Protein AF-A0A660MGF3-F1 (afdb_monomer_lite)

Structure (mmCIF, N/CA/C/O backbone):
data_AF-A0A660MGF3-F1
#
_entry.id   AF-A0A660MGF3-F1
#
loop_
_atom_site.group_PDB
_atom_site.id
_atom_site.type_symbol
_atom_site.label_atom_id
_atom_site.label_alt_id
_atom_site.label_comp_id
_atom_site.label_asym_id
_atom_site.label_entity_id
_atom_site.label_seq_id
_atom_site.pdbx_PDB_ins_code
_atom_site.Cartn_x
_atom_site.Cartn_y
_atom_site.Cartn_z
_atom_site.occupancy
_atom_site.B_iso_or_equiv
_atom_site.auth_seq_id
_atom_site.auth_comp_id
_atom_site.auth_asym_id
_atom_site.auth_atom_id
_atom_site.pdbx_PDB_model_num
ATOM 1 N N . MET A 1 1 ? 17.127 7.222 -6.411 1.00 84.44 1 MET A N 1
ATOM 2 C CA . MET A 1 1 ? 16.649 5.833 -6.244 1.00 84.44 1 MET A CA 1
ATOM 3 C C . MET A 1 1 ? 15.139 5.822 -6.446 1.00 84.44 1 MET A C 1
ATOM 5 O O . MET A 1 1 ? 14.484 6.739 -5.957 1.00 84.44 1 MET A O 1
ATOM 9 N N . THR A 1 2 ? 14.597 4.871 -7.204 1.00 93.56 2 THR A N 1
ATOM 10 C CA . THR A 1 2 ? 13.166 4.791 -7.553 1.00 93.56 2 THR A CA 1
ATOM 11 C C . THR A 1 2 ? 12.541 3.520 -6.985 1.00 93.56 2 THR A C 1
ATOM 13 O O . THR A 1 2 ? 13.214 2.506 -6.828 1.00 93.56 2 THR A O 1
ATOM 16 N N . CYS A 1 3 ? 11.252 3.586 -6.656 1.00 95.00 3 CYS A N 1
ATOM 17 C CA . CYS A 1 3 ? 10.488 2.452 -6.147 1.00 95.00 3 CYS A CA 1
ATOM 18 C C . CYS A 1 3 ? 10.309 1.389 -7.234 1.00 95.00 3 CYS A C 1
ATOM 20 O O . CYS A 1 3 ? 9.816 1.703 -8.319 1.00 95.00 3 CYS A O 1
ATOM 22 N N . TYR A 1 4 ? 10.616 0.131 -6.921 1.00 94.88 4 TYR A N 1
ATOM 23 C CA . TYR A 1 4 ? 10.432 -0.999 -7.834 1.00 94.88 4 TYR A CA 1
ATOM 24 C C . TYR A 1 4 ? 8.976 -1.141 -8.306 1.00 94.88 4 TYR A C 1
ATOM 26 O O . TYR A 1 4 ? 8.698 -1.305 -9.495 1.00 94.88 4 TYR A O 1
ATOM 34 N N . HIS A 1 5 ? 8.021 -0.976 -7.389 1.00 93.06 5 HIS A N 1
ATOM 35 C CA . HIS A 1 5 ? 6.612 -1.160 -7.711 1.00 93.06 5 HIS A CA 1
ATOM 36 C C . HIS A 1 5 ? 6.008 0.033 -8.463 1.00 93.06 5 HIS A C 1
ATOM 38 O O . HIS A 1 5 ? 5.512 -0.138 -9.569 1.00 93.06 5 HIS A O 1
ATOM 44 N N . CYS A 1 6 ? 6.029 1.246 -7.905 1.00 91.56 6 CYS A N 1
ATOM 45 C CA . CYS A 1 6 ? 5.295 2.391 -8.469 1.00 91.56 6 CYS A CA 1
ATOM 46 C C . CYS A 1 6 ? 6.160 3.373 -9.275 1.00 91.56 6 CYS A C 1
ATOM 48 O O . CYS A 1 6 ? 5.640 4.379 -9.749 1.00 91.56 6 CYS A O 1
ATOM 50 N N . GLN A 1 7 ? 7.468 3.1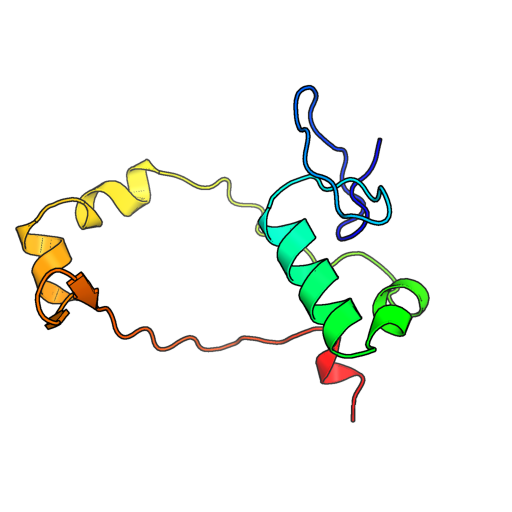17 -9.401 1.00 92.44 7 GLN A N 1
ATOM 51 C CA . GLN A 1 7 ? 8.444 3.956 -10.116 1.00 92.44 7 GLN A CA 1
ATOM 52 C C . GLN A 1 7 ? 8.579 5.405 -9.601 1.00 92.44 7 GLN A C 1
ATOM 54 O O . GLN A 1 7 ? 9.297 6.205 -10.193 1.00 92.44 7 GLN A O 1
ATOM 59 N N . GLN A 1 8 ? 7.951 5.750 -8.472 1.00 91.00 8 GLN A N 1
ATOM 60 C CA . GLN A 1 8 ? 8.108 7.057 -7.829 1.00 91.00 8 GLN A CA 1
ATOM 61 C C . GLN A 1 8 ? 9.464 7.186 -7.112 1.00 91.00 8 GLN A C 1
ATOM 63 O O . GLN A 1 8 ? 10.051 6.168 -6.721 1.00 91.00 8 GLN A O 1
ATOM 68 N N . PRO A 1 9 ? 9.960 8.418 -6.892 1.00 93.12 9 PRO A N 1
ATOM 69 C CA . PRO A 1 9 ? 11.147 8.658 -6.079 1.00 93.12 9 PRO A CA 1
ATOM 70 C C . PRO A 1 9 ? 10.998 8.090 -4.663 1.00 93.12 9 PRO A C 1
ATOM 72 O O . PRO A 1 9 ? 9.933 8.172 -4.051 1.00 93.12 9 PRO A O 1
ATOM 75 N N . ILE A 1 10 ? 12.084 7.530 -4.136 1.00 94.81 10 ILE A N 1
ATOM 76 C CA . ILE A 1 10 ? 12.169 7.119 -2.732 1.00 94.81 10 ILE A CA 1
ATOM 77 C C . ILE A 1 10 ? 12.675 8.314 -1.921 1.00 94.81 10 ILE A C 1
ATOM 79 O O . ILE A 1 10 ? 13.716 8.887 -2.251 1.00 94.81 10 ILE A O 1
ATOM 83 N N . LEU A 1 11 ? 11.927 8.705 -0.884 1.00 92.75 11 LEU A N 1
ATOM 84 C CA . LEU A 1 11 ? 12.316 9.796 0.009 1.00 92.75 11 LEU A CA 1
ATOM 85 C C . LEU A 1 11 ? 13.564 9.411 0.810 1.00 92.75 11 LEU A C 1
ATOM 87 O O . LEU A 1 11 ? 13.713 8.263 1.235 1.00 92.75 11 LEU A O 1
ATOM 91 N N . ALA A 1 12 ? 14.446 10.384 1.041 1.00 91.81 12 ALA A N 1
ATOM 92 C CA . ALA A 1 12 ? 15.648 10.180 1.843 1.00 91.81 12 ALA A CA 1
ATOM 93 C C . ALA A 1 12 ? 15.294 9.646 3.243 1.00 91.81 12 ALA A C 1
ATOM 95 O O . ALA A 1 12 ? 14.352 10.123 3.871 1.00 91.81 12 ALA A O 1
ATOM 96 N N . GLY A 1 13 ? 16.045 8.647 3.712 1.00 92.00 13 GLY A N 1
ATOM 97 C CA . GL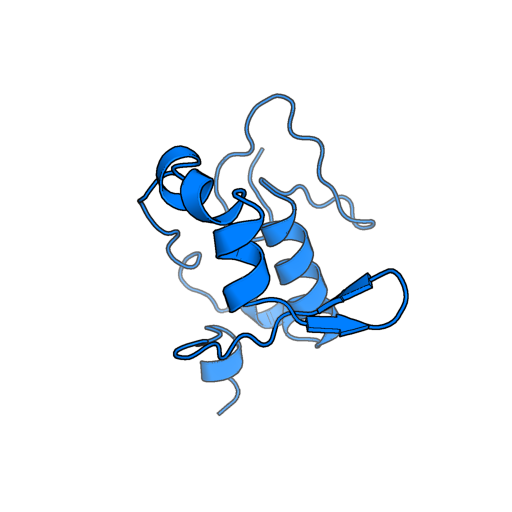Y A 1 13 ? 15.787 7.966 4.986 1.00 92.00 13 GLY A CA 1
ATOM 98 C C . GLY A 1 13 ? 14.768 6.822 4.914 1.00 92.00 13 GLY A C 1
ATOM 99 O O . GLY A 1 13 ? 14.548 6.159 5.921 1.00 92.00 13 GLY A O 1
ATOM 100 N N . THR A 1 14 ? 14.169 6.556 3.748 1.00 94.19 14 THR A N 1
ATOM 101 C CA . THR A 1 14 ? 13.333 5.361 3.552 1.00 94.19 14 THR A CA 1
ATOM 102 C C . THR A 1 14 ? 14.222 4.147 3.293 1.00 94.19 14 THR A C 1
ATOM 104 O O . THR A 1 14 ? 14.902 4.102 2.270 1.00 94.19 14 THR A O 1
ATOM 107 N N . ASP A 1 15 ? 14.178 3.165 4.191 1.00 95.44 15 ASP A N 1
ATOM 108 C CA . ASP A 1 15 ? 14.930 1.908 4.104 1.00 95.44 15 ASP A CA 1
ATOM 109 C C . ASP A 1 15 ? 13.950 0.725 4.078 1.00 95.44 15 ASP A C 1
ATOM 111 O O . ASP A 1 15 ? 13.635 0.109 5.096 1.00 95.44 15 ASP A O 1
ATOM 115 N N . ILE A 1 16 ? 13.342 0.491 2.911 1.00 97.00 16 ILE A N 1
ATOM 116 C CA . ILE A 1 16 ? 12.353 -0.576 2.711 1.00 97.00 16 ILE A CA 1
ATOM 117 C C . ILE A 1 16 ? 12.788 -1.398 1.509 1.00 97.00 16 ILE A C 1
ATOM 119 O O . ILE A 1 16 ? 12.672 -0.946 0.367 1.00 97.00 16 ILE A O 1
ATOM 123 N N . HIS A 1 17 ? 13.235 -2.621 1.785 1.00 96.50 17 HIS A N 1
ATOM 124 C CA . HIS A 1 17 ? 13.759 -3.543 0.787 1.00 96.50 17 HIS A CA 1
ATOM 125 C C . HIS A 1 17 ? 13.087 -4.919 0.863 1.00 96.50 17 HIS A C 1
ATOM 127 O O . HIS A 1 17 ? 12.485 -5.290 1.878 1.00 96.50 17 HIS A O 1
ATOM 133 N N . ASP A 1 18 ? 13.143 -5.664 -0.236 1.00 94.94 18 ASP A N 1
ATOM 134 C CA . ASP A 1 18 ? 12.881 -7.104 -0.237 1.00 94.94 18 ASP A CA 1
ATOM 135 C C . ASP A 1 18 ? 14.190 -7.905 -0.214 1.00 94.94 18 ASP A C 1
ATOM 137 O O . ASP A 1 18 ? 15.286 -7.346 -0.279 1.00 94.94 18 ASP A O 1
ATOM 141 N N . ASP A 1 19 ? 14.062 -9.227 -0.134 1.00 93.00 19 ASP A N 1
ATOM 142 C CA . ASP A 1 19 ? 15.203 -10.144 -0.068 1.00 93.00 19 ASP A CA 1
ATOM 143 C C . ASP A 1 19 ? 16.002 -10.188 -1.386 1.00 93.00 19 ASP A C 1
ATOM 145 O O . ASP A 1 19 ? 17.152 -10.620 -1.404 1.00 93.00 19 ASP A O 1
ATOM 149 N N . ALA A 1 20 ? 15.415 -9.705 -2.487 1.00 91.25 20 ALA A N 1
ATOM 150 C CA . ALA A 1 20 ? 16.075 -9.546 -3.781 1.00 91.25 20 ALA A CA 1
ATOM 151 C C . ALA A 1 20 ? 16.802 -8.190 -3.915 1.00 91.25 20 ALA A C 1
ATOM 153 O O . ALA A 1 20 ? 17.438 -7.926 -4.937 1.00 91.25 20 ALA A O 1
ATOM 154 N N . GLY A 1 21 ? 16.738 -7.332 -2.891 1.00 94.31 21 GLY A N 1
ATOM 155 C CA . GLY A 1 21 ? 17.387 -6.024 -2.854 1.00 94.31 21 GLY A CA 1
ATOM 156 C C . GLY A 1 21 ? 16.615 -4.907 -3.560 1.00 94.31 21 GLY A C 1
ATOM 157 O O . GLY A 1 21 ? 17.122 -3.784 -3.651 1.00 94.31 21 GLY A O 1
ATOM 158 N N . HIS A 1 22 ? 15.391 -5.151 -4.038 1.00 95.44 22 HIS A N 1
ATOM 159 C CA . HIS A 1 22 ? 14.568 -4.089 -4.610 1.00 95.44 22 HIS A CA 1
ATOM 160 C C . HIS A 1 22 ? 14.161 -3.087 -3.531 1.00 95.44 22 HIS A C 1
ATOM 162 O O . HIS A 1 22 ? 13.819 -3.467 -2.416 1.00 95.44 22 HIS A O 1
ATOM 168 N N . ALA A 1 23 ? 14.167 -1.799 -3.875 1.00 97.25 23 ALA A N 1
ATOM 169 C CA . ALA A 1 23 ? 13.811 -0.718 -2.963 1.00 97.25 23 ALA A CA 1
ATOM 170 C C . ALA A 1 23 ? 12.376 -0.220 -3.192 1.00 97.25 23 ALA A C 1
ATOM 172 O O . ALA A 1 23 ? 11.898 -0.140 -4.330 1.00 97.25 23 ALA A O 1
ATOM 173 N N . TYR A 1 24 ? 11.703 0.180 -2.113 1.00 96.62 24 TYR A N 1
ATOM 174 C CA . TYR A 1 24 ? 10.299 0.586 -2.123 1.00 96.62 24 TYR A CA 1
ATOM 175 C C . TYR A 1 24 ? 10.089 1.942 -1.445 1.00 96.62 24 TYR A C 1
ATOM 177 O O . TYR A 1 24 ? 10.700 2.251 -0.430 1.00 96.62 24 TYR A O 1
ATOM 185 N N . CYS A 1 25 ? 9.172 2.758 -1.976 1.00 94.44 25 CYS A N 1
ATOM 186 C CA . CYS A 1 25 ? 8.844 4.056 -1.369 1.00 94.44 25 CYS A CA 1
ATOM 187 C C . CYS A 1 25 ? 7.925 3.953 -0.138 1.00 94.44 25 CYS A C 1
ATOM 189 O O . CYS A 1 25 ? 7.749 4.941 0.566 1.00 94.44 25 CYS A O 1
ATOM 191 N N . CYS A 1 26 ? 7.291 2.798 0.096 1.00 92.75 26 CYS A N 1
ATOM 192 C CA . CYS A 1 26 ? 6.481 2.514 1.281 1.00 92.75 26 CYS A CA 1
ATOM 193 C C . CYS A 1 26 ? 6.249 1.001 1.448 1.00 92.75 26 CYS A C 1
ATOM 195 O O . CYS A 1 26 ? 6.429 0.221 0.508 1.00 92.75 26 CYS A O 1
ATOM 197 N N . THR A 1 27 ? 5.770 0.594 2.624 1.00 93.25 27 THR A N 1
ATOM 198 C CA . THR A 1 27 ? 5.429 -0.802 2.950 1.00 93.25 27 THR A CA 1
ATOM 199 C C . THR A 1 27 ? 4.327 -1.370 2.056 1.00 93.25 27 THR A C 1
ATOM 201 O O . THR A 1 27 ? 4.411 -2.528 1.655 1.00 93.25 27 THR A O 1
ATOM 204 N N . ALA A 1 28 ? 3.346 -0.552 1.659 1.00 90.56 28 ALA A N 1
ATOM 205 C CA . ALA A 1 28 ? 2.289 -0.974 0.739 1.00 90.56 28 ALA A CA 1
ATOM 206 C C . ALA A 1 28 ? 2.843 -1.380 -0.638 1.00 90.56 28 ALA A C 1
ATOM 208 O O . ALA A 1 28 ? 2.432 -2.394 -1.192 1.00 90.56 28 ALA A O 1
ATOM 209 N N . CYS A 1 29 ? 3.824 -0.645 -1.176 1.00 93.38 29 CYS A N 1
ATOM 210 C CA . CYS A 1 29 ? 4.461 -1.003 -2.449 1.00 93.38 29 CYS A CA 1
ATOM 211 C C . CYS A 1 29 ? 5.221 -2.334 -2.359 1.00 93.38 29 CYS A C 1
ATOM 213 O O . CYS A 1 29 ? 5.140 -3.132 -3.289 1.00 93.38 29 CYS A O 1
ATOM 215 N N . ARG A 1 30 ? 5.916 -2.588 -1.239 1.00 96.50 30 ARG A N 1
ATOM 216 C CA . ARG A 1 30 ? 6.580 -3.876 -0.976 1.00 96.50 30 ARG A CA 1
ATOM 217 C C . ARG A 1 30 ? 5.565 -5.015 -0.895 1.00 96.50 30 ARG A C 1
ATOM 219 O O . ARG A 1 30 ? 5.771 -6.054 -1.508 1.00 96.50 30 ARG A O 1
ATOM 226 N N . ALA A 1 31 ? 4.458 -4.810 -0.180 1.00 94.25 31 ALA A N 1
ATOM 227 C CA . ALA A 1 31 ? 3.405 -5.813 -0.036 1.00 94.25 31 ALA A CA 1
ATOM 228 C C . ALA A 1 31 ? 2.759 -6.174 -1.382 1.00 94.25 31 ALA A C 1
ATOM 230 O O . ALA A 1 31 ? 2.652 -7.350 -1.712 1.00 94.25 31 ALA A O 1
ATOM 231 N N . VAL A 1 32 ? 2.392 -5.177 -2.196 1.00 91.44 32 VAL A N 1
ATOM 232 C CA . VAL A 1 32 ? 1.801 -5.429 -3.520 1.00 91.44 32 VAL A CA 1
ATOM 233 C C . VAL A 1 32 ? 2.791 -6.141 -4.441 1.00 91.44 32 VAL A C 1
ATOM 235 O O . VAL A 1 32 ? 2.405 -7.076 -5.138 1.00 91.44 32 VAL A O 1
ATOM 238 N N . ALA A 1 33 ? 4.069 -5.750 -4.431 1.00 93.19 33 ALA A N 1
ATOM 239 C CA . ALA A 1 33 ? 5.083 -6.442 -5.219 1.00 93.19 33 ALA A CA 1
ATOM 240 C C . ALA A 1 33 ? 5.270 -7.902 -4.788 1.00 93.19 33 ALA A C 1
ATOM 242 O O . ALA A 1 33 ? 5.338 -8.775 -5.651 1.00 93.19 33 ALA A O 1
ATOM 243 N N . ALA A 1 34 ? 5.267 -8.170 -3.480 1.00 93.69 34 ALA A N 1
ATOM 244 C CA . ALA A 1 34 ? 5.325 -9.528 -2.951 1.00 93.69 34 ALA A CA 1
ATOM 245 C C . ALA A 1 34 ? 4.110 -10.367 -3.381 1.00 93.69 34 ALA A C 1
ATOM 247 O O . ALA A 1 34 ? 4.284 -11.512 -3.780 1.00 93.69 34 ALA A O 1
ATOM 248 N N . ILE A 1 35 ? 2.899 -9.796 -3.368 1.00 91.75 35 ILE A N 1
ATOM 249 C CA . ILE A 1 35 ? 1.674 -10.470 -3.835 1.00 91.75 35 ILE A CA 1
ATOM 250 C C . ILE A 1 35 ? 1.775 -10.801 -5.329 1.00 91.75 35 ILE A C 1
ATOM 252 O O . ILE A 1 35 ? 1.530 -11.938 -5.719 1.00 91.75 35 ILE A O 1
ATOM 256 N N . ILE A 1 36 ? 2.169 -9.836 -6.167 1.00 90.25 36 ILE A N 1
ATOM 257 C CA . ILE A 1 36 ? 2.341 -10.047 -7.615 1.00 90.25 36 ILE A CA 1
ATOM 258 C C . ILE A 1 36 ? 3.299 -11.214 -7.880 1.00 90.25 36 ILE A C 1
ATOM 260 O O . ILE A 1 36 ? 2.972 -12.102 -8.667 1.00 90.25 36 ILE A O 1
ATOM 264 N N . SER A 1 37 ? 4.440 -11.238 -7.190 1.00 91.00 37 SER A N 1
ATOM 265 C CA . SER A 1 37 ? 5.445 -12.290 -7.357 1.00 91.00 37 SER A CA 1
ATOM 266 C C . SER A 1 37 ? 4.970 -13.647 -6.822 1.00 91.00 37 SER A C 1
ATOM 268 O O . SER A 1 37 ? 5.099 -14.666 -7.499 1.00 91.00 37 SER A O 1
ATOM 270 N N . ALA A 1 38 ? 4.320 -13.668 -5.652 1.00 91.38 38 ALA A N 1
ATOM 271 C CA . ALA A 1 38 ? 3.764 -14.883 -5.052 1.00 91.38 38 ALA A CA 1
ATOM 272 C C . ALA A 1 38 ? 2.693 -15.557 -5.927 1.00 91.38 38 ALA A C 1
ATOM 274 O O . ALA A 1 38 ? 2.488 -16.765 -5.827 1.00 91.38 38 ALA A O 1
ATOM 275 N N . HIS A 1 39 ? 2.028 -14.790 -6.793 1.00 88.12 39 HIS A N 1
ATOM 276 C CA . HIS A 1 39 ? 1.039 -15.291 -7.746 1.00 88.12 39 HIS A CA 1
ATOM 277 C C . HIS A 1 39 ? 1.582 -15.472 -9.173 1.00 88.12 39 HIS A C 1
ATOM 279 O O . HIS A 1 39 ? 0.793 -15.710 -10.085 1.00 88.12 39 HIS A O 1
ATOM 285 N N . HIS A 1 40 ? 2.902 -15.391 -9.382 1.00 88.88 40 HIS A N 1
ATOM 286 C CA . HIS A 1 40 ? 3.548 -15.528 -10.696 1.00 88.88 40 HIS A CA 1
ATOM 287 C C . HIS A 1 40 ? 3.042 -14.521 -11.745 1.00 88.88 40 HIS A C 1
ATOM 289 O O . HIS A 1 40 ? 2.980 -14.816 -12.939 1.00 88.88 40 HIS A O 1
ATOM 295 N N . LEU A 1 41 ? 2.671 -13.317 -11.304 1.00 89.81 41 LEU A N 1
ATOM 296 C CA . LEU A 1 41 ? 2.160 -12.242 -12.157 1.00 89.81 41 LEU A CA 1
ATOM 297 C C . LEU A 1 41 ? 3.244 -11.212 -12.505 1.00 89.81 41 LEU A C 1
ATOM 299 O O . LEU A 1 41 ? 2.928 -10.083 -12.876 1.00 89.81 41 LEU A O 1
ATOM 303 N N . ASP A 1 42 ? 4.526 -11.575 -12.407 1.00 89.38 42 ASP A N 1
ATOM 304 C CA . ASP A 1 42 ? 5.665 -10.666 -12.606 1.00 89.38 42 ASP A CA 1
ATOM 305 C C . ASP A 1 42 ? 5.668 -9.991 -13.988 1.00 89.38 42 ASP A C 1
ATOM 307 O O . ASP A 1 42 ? 6.133 -8.857 -14.128 1.00 89.38 42 ASP A O 1
ATOM 311 N N . GLN A 1 43 ? 5.062 -10.638 -14.994 1.00 88.12 43 GLN A N 1
ATOM 312 C CA . GLN A 1 43 ? 4.848 -10.077 -16.332 1.00 88.12 43 GLN A CA 1
ATOM 313 C C . GLN A 1 43 ? 4.131 -8.716 -16.297 1.00 88.12 43 GLN A C 1
ATOM 315 O O . GLN A 1 43 ? 4.361 -7.891 -17.183 1.00 88.12 43 GLN A O 1
ATOM 320 N N . TYR A 1 44 ? 3.344 -8.430 -15.252 1.00 87.06 44 TYR A N 1
ATOM 321 C CA . TYR A 1 44 ? 2.759 -7.114 -14.984 1.00 87.06 44 TYR A CA 1
ATOM 322 C C . TYR A 1 44 ? 3.778 -5.973 -15.119 1.00 87.06 44 TYR A C 1
ATOM 324 O O . TYR A 1 44 ? 3.474 -4.932 -15.703 1.00 87.06 44 TYR A O 1
ATOM 332 N N . TYR A 1 45 ? 5.003 -6.158 -14.619 1.00 88.94 45 TYR A N 1
ATOM 333 C CA . TYR A 1 45 ? 6.032 -5.119 -14.655 1.00 88.94 45 TYR A CA 1
ATOM 334 C C . TYR A 1 45 ? 6.582 -4.851 -16.055 1.00 88.94 45 TYR A C 1
ATOM 336 O O . TYR A 1 45 ? 7.108 -3.763 -16.289 1.00 88.94 45 TYR A O 1
ATOM 344 N N . THR A 1 46 ? 6.438 -5.809 -16.971 1.00 87.69 46 THR A N 1
ATOM 345 C CA . THR A 1 46 ? 6.871 -5.700 -18.367 1.00 87.69 46 THR A CA 1
ATOM 346 C C . THR A 1 46 ? 5.767 -5.168 -19.275 1.00 87.69 46 THR A C 1
ATOM 348 O O . THR A 1 46 ? 6.062 -4.405 -20.187 1.00 87.69 46 THR A O 1
ATOM 351 N N . VAL A 1 47 ? 4.510 -5.563 -19.045 1.00 85.69 47 VAL A N 1
ATOM 352 C CA . VAL A 1 47 ? 3.387 -5.225 -19.944 1.00 85.69 47 VAL A CA 1
ATOM 353 C C . VAL A 1 47 ? 2.673 -3.926 -19.586 1.00 85.69 47 VAL A C 1
ATOM 355 O O . VAL A 1 47 ? 1.928 -3.400 -20.404 1.00 85.69 47 VAL A O 1
ATOM 358 N N . ARG A 1 48 ? 2.855 -3.401 -18.370 1.00 85.44 48 ARG A N 1
ATOM 359 C CA . ARG A 1 48 ? 2.228 -2.133 -17.984 1.00 85.44 48 ARG A CA 1
ATOM 360 C C . ARG A 1 48 ? 2.850 -0.958 -18.742 1.00 85.44 48 ARG A C 1
ATOM 362 O O . ARG A 1 48 ? 4.063 -0.770 -18.718 1.00 85.44 48 ARG A O 1
ATOM 369 N N . ASP A 1 49 ? 2.003 -0.096 -19.295 1.00 83.00 49 ASP A N 1
ATOM 370 C CA . ASP A 1 49 ? 2.460 1.138 -19.947 1.00 83.00 49 ASP A CA 1
ATOM 371 C C . ASP A 1 49 ? 2.952 2.183 -18.935 1.00 83.00 49 ASP A C 1
ATOM 373 O O . ASP A 1 49 ? 3.892 2.935 -19.189 1.00 83.00 49 ASP A O 1
ATOM 377 N N . ARG A 1 50 ? 2.300 2.256 -17.767 1.00 83.94 50 ARG A N 1
ATOM 378 C CA . ARG A 1 50 ? 2.625 3.208 -16.696 1.00 83.94 50 ARG A CA 1
ATOM 379 C C . ARG A 1 50 ? 2.259 2.658 -15.315 1.00 83.94 50 ARG A C 1
ATOM 381 O O . ARG A 1 50 ? 1.373 1.806 -15.218 1.00 83.94 50 ARG A O 1
ATOM 388 N N . PRO A 1 51 ? 2.887 3.151 -14.232 1.00 84.31 51 PRO A N 1
ATOM 389 C CA . PRO A 1 51 ? 2.454 2.847 -12.873 1.00 84.31 51 PRO A CA 1
ATOM 390 C C . PRO A 1 51 ? 0.988 3.216 -12.636 1.00 84.31 51 PRO A C 1
ATOM 392 O O . PRO A 1 51 ? 0.481 4.192 -13.199 1.00 84.31 51 PRO A O 1
ATOM 395 N N . ALA A 1 52 ? 0.328 2.459 -11.757 1.00 78.00 52 ALA A N 1
ATOM 396 C CA . ALA A 1 52 ? -1.019 2.783 -11.310 1.00 78.00 52 ALA A CA 1
ATOM 397 C C . ALA A 1 52 ? -1.051 4.185 -10.667 1.00 78.00 52 ALA A C 1
ATOM 399 O O . ALA A 1 52 ? -0.111 4.545 -9.944 1.00 78.00 52 ALA A O 1
ATOM 400 N N . PRO A 1 53 ? -2.106 4.982 -10.922 1.00 75.31 53 PRO A N 1
ATOM 401 C CA . PRO A 1 53 ? -2.260 6.281 -10.286 1.00 75.31 53 P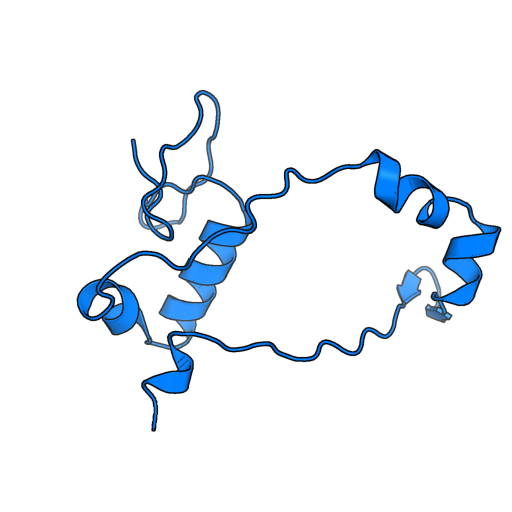RO A CA 1
ATOM 402 C C . PRO A 1 53 ? -2.330 6.112 -8.766 1.00 75.31 53 PRO A C 1
ATOM 404 O O . PRO A 1 53 ? -2.953 5.179 -8.257 1.00 75.31 53 PRO A O 1
ATOM 407 N N . ARG A 1 54 ? -1.681 7.026 -8.042 1.00 73.69 54 ARG A N 1
ATOM 408 C CA . ARG A 1 54 ? -1.888 7.165 -6.602 1.00 73.69 54 ARG A CA 1
ATOM 409 C C . ARG A 1 54 ? -3.054 8.118 -6.348 1.00 73.69 54 ARG A C 1
ATOM 411 O O . ARG A 1 54 ? -3.273 9.012 -7.161 1.00 73.69 54 ARG A O 1
ATOM 418 N N . PRO A 1 55 ? -3.763 7.967 -5.220 1.00 72.62 55 PRO A N 1
ATOM 419 C CA . PRO A 1 55 ? -4.615 9.034 -4.723 1.00 72.62 55 PRO A CA 1
ATOM 420 C C . PRO A 1 55 ? -3.777 10.309 -4.554 1.00 72.62 55 PRO A C 1
ATOM 422 O O . PRO A 1 55 ? -2.730 10.269 -3.907 1.00 72.62 55 PRO A O 1
ATOM 425 N N . ASP A 1 56 ? -4.231 11.419 -5.137 1.00 70.69 56 ASP A N 1
ATOM 426 C CA . ASP A 1 56 ? -3.562 12.727 -5.022 1.00 70.69 56 ASP A CA 1
ATOM 427 C C . ASP A 1 56 ? -3.722 13.340 -3.622 1.00 70.69 56 ASP A C 1
ATOM 429 O O . ASP A 1 56 ? -2.994 14.251 -3.228 1.00 70.69 56 ASP A O 1
ATOM 433 N N . THR A 1 57 ? -4.680 12.838 -2.845 1.00 71.12 57 THR A N 1
ATOM 434 C CA . THR A 1 57 ? -4.953 13.303 -1.491 1.00 71.12 57 THR A CA 1
ATOM 435 C C . THR A 1 57 ? -3.914 12.750 -0.526 1.00 71.12 57 THR A C 1
ATOM 437 O O . THR A 1 57 ? -3.839 11.538 -0.304 1.00 71.12 57 THR A O 1
ATOM 440 N N . ALA A 1 58 ? -3.137 13.648 0.083 1.00 69.31 58 ALA A N 1
ATOM 441 C CA . ALA A 1 58 ? -2.324 13.309 1.240 1.00 69.31 58 ALA A CA 1
ATOM 442 C C . ALA A 1 58 ? -3.212 12.695 2.332 1.00 69.31 58 ALA A C 1
ATOM 444 O O . ALA A 1 58 ? -4.354 13.116 2.524 1.00 69.31 58 ALA A O 1
ATOM 445 N N . TYR A 1 59 ? -2.686 11.692 3.033 1.00 73.50 59 TYR A N 1
ATOM 446 C CA . TYR A 1 59 ? -3.394 11.091 4.153 1.00 73.50 59 TYR A CA 1
ATOM 447 C C . TYR A 1 59 ? -3.566 12.138 5.259 1.00 73.50 59 TYR A C 1
ATOM 449 O O . TYR A 1 59 ? -2.595 12.547 5.896 1.00 73.50 59 TYR A O 1
ATOM 457 N N . ASP A 1 60 ? -4.800 12.590 5.458 1.00 79.94 60 ASP A N 1
ATOM 458 C CA . ASP A 1 60 ? -5.151 13.513 6.527 1.00 79.94 60 ASP A CA 1
ATOM 459 C C . ASP A 1 60 ? -5.532 12.717 7.775 1.00 79.94 60 ASP A C 1
ATOM 461 O O . ASP A 1 60 ? -6.650 12.220 7.902 1.00 79.94 60 ASP A O 1
ATOM 465 N N . HIS A 1 61 ? -4.587 12.599 8.709 1.00 78.44 61 HIS A N 1
ATOM 466 C CA . HIS A 1 61 ? -4.837 11.963 10.001 1.00 78.44 61 HIS A CA 1
ATOM 467 C C . HIS A 1 61 ? -6.014 12.609 10.745 1.00 78.44 61 HIS A C 1
ATOM 469 O O . HIS A 1 61 ? -6.752 11.901 11.424 1.00 78.44 61 HIS A O 1
ATOM 475 N N . SER A 1 62 ? -6.203 13.929 10.624 1.00 85.81 62 SER A N 1
ATOM 476 C CA . SER A 1 62 ? -7.241 14.646 11.372 1.00 85.81 62 SER A CA 1
ATOM 477 C C . SER A 1 62 ? -8.651 14.245 10.942 1.00 85.81 62 SER A C 1
ATOM 479 O O . SER A 1 62 ? -9.554 14.207 11.774 1.00 85.81 62 SER A O 1
ATOM 481 N N . HIS A 1 63 ? -8.815 13.838 9.679 1.00 85.50 63 HIS A N 1
ATOM 482 C CA . HIS A 1 63 ? -10.082 13.340 9.152 1.00 85.50 63 HIS A CA 1
ATOM 483 C C . HIS A 1 63 ? -10.571 12.074 9.874 1.00 85.50 63 HIS A C 1
ATOM 485 O O . HIS A 1 63 ? -11.775 11.867 10.011 1.00 85.50 63 HIS A O 1
ATOM 491 N N . TRP A 1 64 ? -9.647 11.243 10.370 1.00 87.44 64 TRP A N 1
ATOM 492 C CA . TRP A 1 64 ? -9.957 9.934 10.953 1.00 87.44 64 TRP A CA 1
ATOM 493 C C . TRP A 1 64 ? -9.936 9.909 12.488 1.00 87.44 64 TRP A C 1
ATOM 495 O O . TRP A 1 64 ? -10.387 8.928 13.070 1.00 87.44 64 TRP A O 1
ATOM 505 N N . GLN A 1 65 ? -9.499 10.987 13.153 1.00 91.19 65 GLN A N 1
ATOM 506 C CA . GLN A 1 65 ? -9.354 11.046 14.622 1.00 91.19 65 GLN A CA 1
ATOM 507 C C . GLN A 1 65 ? -10.642 10.735 15.393 1.00 91.19 65 GLN A C 1
ATOM 509 O O . GLN A 1 65 ? -10.590 10.239 16.515 1.00 91.19 65 GLN A O 1
ATOM 514 N N . ALA A 1 66 ? -11.814 11.009 14.813 1.00 90.06 66 ALA A N 1
ATOM 515 C CA . 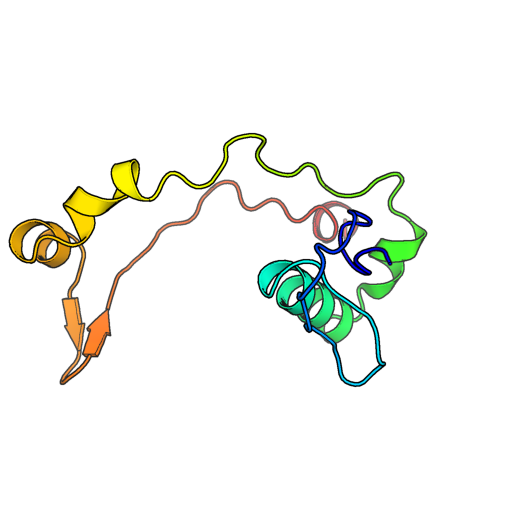ALA A 1 66 ? -13.086 10.683 15.452 1.00 90.06 66 ALA A CA 1
ATOM 516 C C . ALA A 1 66 ? -13.253 9.172 15.699 1.00 90.06 66 ALA A C 1
ATOM 518 O O . ALA A 1 66 ? -13.894 8.788 16.673 1.00 90.06 66 ALA A O 1
ATOM 519 N N . TYR A 1 67 ? -12.656 8.322 14.857 1.00 88.75 67 TYR A N 1
ATOM 520 C CA . TYR A 1 67 ? -12.716 6.864 14.996 1.00 88.75 67 TYR A CA 1
ATOM 521 C C . TYR A 1 67 ? -11.784 6.321 16.086 1.00 88.75 67 TYR A C 1
ATOM 523 O O . TYR A 1 67 ? -11.959 5.180 16.503 1.00 88.75 67 TYR A O 1
ATOM 531 N N . ASP A 1 68 ? -10.857 7.138 16.597 1.00 88.62 68 ASP A N 1
ATOM 532 C CA . ASP A 1 68 ? -10.020 6.785 17.749 1.00 88.62 68 ASP A CA 1
ATOM 533 C C . ASP A 1 68 ? -10.771 6.959 19.084 1.00 88.62 68 ASP A C 1
ATOM 535 O O . ASP A 1 68 ? -10.311 6.497 20.131 1.00 88.62 68 ASP A O 1
ATOM 539 N N . LEU A 1 69 ? -11.938 7.623 19.078 1.00 92.94 69 LEU A N 1
ATOM 540 C CA . LEU A 1 69 ? -12.783 7.750 20.264 1.00 92.94 69 LEU A CA 1
ATOM 541 C C . LEU A 1 69 ? -13.414 6.388 20.605 1.00 92.94 69 LEU A C 1
ATOM 543 O O . LEU A 1 69 ? -14.083 5.811 19.744 1.00 92.94 69 LEU A O 1
ATOM 547 N N . PRO A 1 70 ? -13.295 5.895 21.856 1.00 91.56 70 PRO A N 1
ATOM 548 C CA . PRO A 1 70 ? -13.795 4.572 22.240 1.00 91.56 70 PRO A CA 1
ATOM 549 C C . PRO A 1 70 ? -15.273 4.342 21.902 1.00 91.56 70 PRO A C 1
ATOM 551 O O . PRO A 1 70 ? -15.633 3.281 21.396 1.00 91.56 70 PRO A O 1
ATOM 554 N N . ASP A 1 71 ? -16.112 5.360 22.111 1.00 93.81 71 ASP A N 1
ATOM 555 C CA . ASP A 1 71 ? -17.556 5.294 21.858 1.00 93.81 71 ASP A CA 1
ATOM 556 C C . ASP A 1 71 ? -17.903 5.222 20.362 1.00 93.81 71 ASP A C 1
ATOM 558 O O . ASP A 1 71 ? -18.963 4.716 19.991 1.00 93.81 71 ASP A O 1
ATOM 562 N N . ILE A 1 72 ? -17.028 5.733 19.490 1.00 92.50 72 ILE A N 1
ATOM 563 C CA . ILE A 1 72 ? -17.182 5.628 18.035 1.00 92.50 72 ILE A CA 1
ATOM 564 C C . ILE A 1 72 ? -16.631 4.287 17.557 1.00 92.50 72 ILE A C 1
ATOM 566 O O . ILE A 1 72 ? -17.315 3.584 16.819 1.00 92.50 72 ILE A O 1
ATOM 570 N N . ALA A 1 73 ? -15.439 3.892 18.013 1.00 91.88 73 ALA A N 1
ATOM 571 C CA . ALA A 1 73 ? -14.828 2.613 17.658 1.00 91.88 73 ALA A CA 1
ATOM 572 C C . ALA A 1 73 ? -15.751 1.428 17.990 1.00 91.88 73 ALA A C 1
ATOM 574 O O . ALA A 1 73 ? -15.961 0.559 17.146 1.00 91.88 73 ALA A O 1
ATOM 575 N N . ALA A 1 74 ? -16.381 1.444 19.170 1.00 91.81 74 ALA A N 1
ATOM 576 C CA . ALA A 1 74 ? -17.316 0.412 19.623 1.00 91.81 74 ALA A CA 1
ATOM 577 C C . ALA A 1 74 ? -18.575 0.251 18.744 1.00 91.81 74 ALA A C 1
ATOM 579 O O . ALA A 1 74 ? -19.289 -0.737 18.892 1.00 91.81 74 ALA A O 1
ATOM 580 N N . GLN A 1 75 ? -18.866 1.189 17.833 1.00 92.38 75 GLN A N 1
ATOM 581 C CA . GLN A 1 75 ? -19.968 1.052 16.868 1.00 92.38 75 GLN A CA 1
ATOM 582 C C . GLN A 1 75 ? -19.607 0.151 15.682 1.00 92.38 75 GLN A C 1
ATOM 584 O O . GLN A 1 75 ? -20.503 -0.341 15.000 1.00 92.38 75 GLN A O 1
ATOM 589 N N . TYR A 1 76 ? -18.312 -0.060 15.437 1.00 91.69 76 TYR A N 1
ATOM 590 C CA . TYR A 1 76 ? -17.800 -0.802 14.283 1.00 91.69 76 TYR A CA 1
ATOM 591 C C . TYR A 1 76 ? -16.978 -2.028 14.680 1.00 91.69 76 TYR A C 1
ATOM 593 O O . TYR A 1 76 ? -16.685 -2.861 13.824 1.00 91.69 76 TYR A O 1
ATOM 601 N N . THR A 1 77 ? -16.589 -2.138 15.952 1.00 93.19 77 THR A N 1
ATOM 602 C CA . THR A 1 77 ? -15.781 -3.247 16.450 1.00 93.19 77 THR A CA 1
ATOM 603 C C . THR A 1 77 ? -16.587 -4.240 17.278 1.00 93.19 77 THR A C 1
ATOM 605 O O . THR A 1 77 ? -17.516 -3.896 18.008 1.00 93.19 77 THR A O 1
ATOM 608 N N . TYR A 1 78 ? -16.189 -5.501 17.179 1.00 92.75 78 TYR A N 1
ATOM 609 C CA . TYR A 1 78 ? -16.694 -6.620 17.958 1.00 92.75 78 TYR A CA 1
ATOM 610 C C . TYR A 1 78 ? -15.559 -7.157 18.826 1.00 92.75 78 TYR A C 1
ATOM 612 O O . TYR A 1 78 ? -14.394 -7.106 18.432 1.00 92.75 78 TYR A O 1
ATOM 620 N N . ARG A 1 79 ? -15.873 -7.673 20.018 1.00 91.31 79 ARG A N 1
ATOM 621 C CA . ARG A 1 79 ? -14.861 -8.343 20.843 1.00 91.31 79 ARG A CA 1
ATOM 622 C C . ARG A 1 79 ? -14.745 -9.812 20.467 1.00 91.31 79 ARG A C 1
ATOM 624 O O . ARG A 1 79 ? -15.739 -10.532 20.534 1.00 91.31 79 ARG A O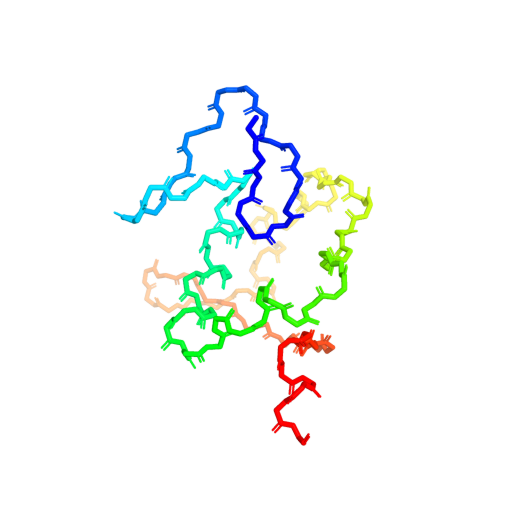 1
ATOM 631 N N . ASP A 1 80 ? -13.515 -10.239 20.200 1.00 90.94 80 ASP A N 1
ATOM 632 C CA . ASP A 1 80 ? -13.118 -11.638 20.058 1.00 90.94 80 ASP A CA 1
ATOM 633 C C . ASP A 1 80 ? -12.042 -11.961 21.108 1.00 90.94 80 ASP A C 1
ATOM 635 O O . ASP A 1 80 ? -10.844 -11.733 20.921 1.00 90.94 80 ASP A O 1
ATOM 639 N N . GLY A 1 81 ? -12.493 -12.400 22.287 1.00 90.75 81 GLY A N 1
ATOM 640 C CA . GLY A 1 81 ? -11.630 -12.612 23.451 1.00 90.75 81 GLY A CA 1
ATOM 641 C C . GLY A 1 81 ? -10.925 -11.325 23.899 1.00 90.75 81 GLY A C 1
ATOM 642 O O . GLY A 1 81 ? -11.573 -10.376 24.348 1.00 90.75 81 GLY A O 1
ATOM 643 N N . GLU A 1 82 ? -9.595 -11.320 23.780 1.00 92.81 82 GLU A N 1
ATOM 644 C CA . GLU A 1 82 ? -8.721 -10.178 24.097 1.00 92.81 82 GLU A CA 1
ATOM 645 C C . GLU A 1 82 ? -8.495 -9.241 22.893 1.00 92.81 82 GLU A C 1
ATOM 647 O O . GLU A 1 82 ? -7.869 -8.192 23.034 1.00 92.81 82 GLU A O 1
ATOM 652 N N . ASN A 1 83 ? -9.004 -9.599 21.709 1.00 92.00 83 ASN A N 1
ATOM 653 C CA . ASN A 1 83 ? -8.838 -8.836 20.476 1.00 92.00 83 ASN A CA 1
ATOM 654 C C . ASN A 1 83 ? -10.112 -8.057 20.114 1.00 92.00 83 ASN A C 1
ATOM 656 O O . ASN A 1 83 ? -11.225 -8.396 20.526 1.00 92.00 83 ASN A O 1
ATOM 660 N N . ASN A 1 84 ? -9.938 -7.024 19.288 1.00 89.38 84 ASN A N 1
ATOM 661 C CA . ASN A 1 84 ? -11.035 -6.342 18.607 1.00 89.38 84 ASN A CA 1
ATOM 662 C C . ASN A 1 84 ? -11.062 -6.768 17.135 1.00 89.38 84 ASN A C 1
ATOM 664 O O . ASN A 1 84 ? -10.024 -6.800 16.474 1.00 89.38 84 ASN A O 1
ATOM 668 N N . GLU A 1 85 ? -12.254 -7.048 16.627 1.00 93.44 85 GLU A N 1
ATOM 669 C CA . GLU A 1 85 ? -12.532 -7.434 15.247 1.00 93.44 85 GLU A CA 1
ATOM 670 C C . GLU A 1 85 ? -13.385 -6.357 14.566 1.00 93.44 85 GLU A C 1
ATOM 672 O O . GLU A 1 85 ? -14.228 -5.737 15.207 1.00 93.44 85 GLU A O 1
ATOM 677 N N . ILE A 1 86 ? -13.190 -6.131 13.267 1.00 93.44 86 ILE A N 1
ATOM 678 C CA . ILE A 1 86 ? -14.026 -5.246 12.447 1.00 93.44 86 ILE A CA 1
ATOM 679 C C . ILE A 1 86 ? -14.345 -5.937 11.125 1.00 93.44 86 ILE A C 1
ATOM 681 O O . ILE A 1 86 ? -13.477 -6.564 10.517 1.00 93.44 86 ILE A O 1
ATOM 685 N N . HIS A 1 87 ? -15.589 -5.812 10.662 1.00 90.19 87 HIS A N 1
ATOM 686 C CA . HIS A 1 87 ? -16.010 -6.333 9.362 1.00 90.19 87 HIS A CA 1
ATOM 687 C C . HIS A 1 87 ? -16.061 -5.190 8.356 1.00 90.19 87 HIS A C 1
ATOM 689 O O . HIS A 1 87 ? -16.855 -4.262 8.491 1.00 90.19 87 HIS A O 1
ATOM 695 N N . LEU A 1 88 ? -15.203 -5.258 7.341 1.00 88.25 88 LEU A N 1
ATOM 696 C CA . LEU A 1 88 ? -15.120 -4.257 6.283 1.00 88.25 88 LEU A CA 1
ATOM 697 C C . LEU A 1 88 ? -15.587 -4.871 4.967 1.00 88.25 88 LEU A C 1
ATOM 699 O O . LEU A 1 88 ? -14.988 -5.824 4.469 1.00 88.25 88 LEU A O 1
ATOM 703 N N . TYR A 1 89 ? -16.638 -4.299 4.386 1.00 87.44 89 TYR A N 1
ATOM 704 C CA . TYR A 1 89 ? -17.002 -4.579 3.004 1.00 87.44 89 TYR A CA 1
ATOM 705 C C . TYR A 1 89 ? -16.249 -3.609 2.093 1.00 87.44 89 TYR A C 1
ATOM 707 O O . TYR A 1 89 ? -16.474 -2.399 2.144 1.00 87.44 89 TYR A O 1
ATOM 715 N N . ILE A 1 90 ? -15.333 -4.139 1.286 1.00 83.25 90 ILE A N 1
ATOM 716 C CA . ILE A 1 90 ? -14.537 -3.357 0.339 1.00 83.25 90 ILE A CA 1
ATOM 717 C C . ILE A 1 90 ? -15.106 -3.592 -1.058 1.00 83.25 90 ILE A C 1
ATOM 719 O O . ILE A 1 90 ? -15.074 -4.715 -1.557 1.00 83.25 90 ILE A O 1
ATOM 723 N N . ASP A 1 91 ? -15.603 -2.527 -1.683 1.00 81.56 91 ASP A N 1
ATOM 724 C CA . ASP A 1 91 ? -16.099 -2.536 -3.062 1.00 81.56 91 ASP A CA 1
ATOM 725 C C . ASP A 1 91 ? -15.117 -1.842 -4.020 1.00 81.56 91 ASP A C 1
ATOM 727 O O . ASP A 1 91 ? -14.260 -1.061 -3.600 1.00 81.56 91 ASP A O 1
ATOM 731 N N . GLY A 1 92 ? -15.233 -2.126 -5.320 1.00 70.00 92 GLY A N 1
ATOM 732 C CA . GLY A 1 92 ? -14.465 -1.451 -6.372 1.00 70.00 92 GLY A CA 1
ATOM 733 C C . GLY A 1 92 ? -12.973 -1.799 -6.414 1.00 70.00 92 GLY A C 1
ATOM 734 O O . GLY A 1 92 ? -12.181 -1.065 -7.013 1.00 70.00 92 GLY A O 1
ATOM 735 N N . LEU A 1 93 ? -12.555 -2.907 -5.790 1.00 71.38 93 LEU A N 1
ATOM 736 C CA . LEU A 1 93 ? -11.167 -3.362 -5.844 1.00 71.38 93 LEU A CA 1
ATOM 737 C C . LEU A 1 93 ? -10.853 -3.957 -7.224 1.00 71.38 93 LEU A C 1
ATOM 739 O O . LEU A 1 93 ? -11.016 -5.149 -7.476 1.00 71.38 93 LEU A O 1
ATOM 743 N N . HIS A 1 94 ? -10.377 -3.107 -8.130 1.00 67.31 94 HIS A N 1
ATOM 744 C CA . HIS A 1 94 ? -9.924 -3.511 -9.455 1.00 67.31 94 HIS A CA 1
ATOM 745 C C . HIS A 1 94 ? -8.403 -3.620 -9.472 1.00 67.31 94 HIS A C 1
ATOM 747 O O . HIS A 1 94 ? -7.680 -2.624 -9.461 1.00 67.31 94 HIS A O 1
ATOM 753 N N . CYS A 1 95 ? -7.896 -4.847 -9.517 1.00 66.94 95 CYS A N 1
ATOM 754 C CA . CYS A 1 95 ? -6.479 -5.054 -9.755 1.00 66.94 95 CYS A CA 1
ATOM 755 C C . CYS A 1 95 ? -6.199 -4.893 -11.251 1.00 66.94 95 CYS A C 1
ATOM 757 O O . CYS A 1 95 ? -6.711 -5.663 -12.063 1.00 66.94 95 CYS A O 1
ATOM 759 N N . ALA A 1 96 ? -5.340 -3.934 -11.604 1.00 62.75 96 ALA A N 1
ATOM 760 C CA . ALA A 1 96 ? -4.869 -3.763 -12.976 1.00 62.75 96 ALA A CA 1
ATOM 761 C C . ALA A 1 96 ? -4.145 -5.010 -13.513 1.00 62.75 96 ALA A C 1
ATOM 763 O O . ALA A 1 96 ? -4.061 -5.163 -14.720 1.00 62.75 96 ALA A O 1
ATOM 764 N N . ALA A 1 97 ? -3.639 -5.907 -12.655 1.00 62.34 97 ALA A N 1
ATOM 765 C CA . ALA A 1 97 ? -3.115 -7.202 -13.092 1.00 62.34 97 ALA A CA 1
ATOM 766 C C . ALA A 1 97 ? -4.234 -8.233 -13.351 1.00 62.34 97 ALA A C 1
ATOM 768 O O . ALA A 1 97 ? -4.103 -9.055 -14.251 1.00 62.34 97 ALA A O 1
ATOM 769 N N . CYS A 1 98 ? -5.354 -8.174 -12.620 1.00 62.19 98 CYS A N 1
ATOM 770 C CA . CYS A 1 98 ? -6.462 -9.121 -12.788 1.00 62.19 98 CYS A CA 1
ATOM 771 C C . CYS A 1 98 ? -7.314 -8.844 -14.034 1.00 62.19 98 CYS A C 1
ATOM 773 O O . CYS A 1 98 ? -7.884 -9.778 -14.586 1.00 62.19 98 CYS A O 1
ATOM 775 N N . THR A 1 99 ? -7.380 -7.601 -14.522 1.00 60.09 99 THR A N 1
ATOM 776 C CA . THR A 1 99 ? -8.055 -7.282 -15.797 1.00 60.09 99 THR A CA 1
ATOM 777 C C . THR A 1 99 ? -7.336 -7.829 -17.029 1.00 60.09 99 THR A C 1
ATOM 779 O O . THR A 1 99 ? -7.954 -7.901 -18.083 1.00 60.09 99 THR A O 1
ATOM 782 N N . TRP A 1 100 ? -6.065 -8.221 -16.915 1.00 54.78 100 TRP A N 1
ATOM 783 C CA . TRP A 1 100 ? -5.293 -8.832 -18.007 1.00 54.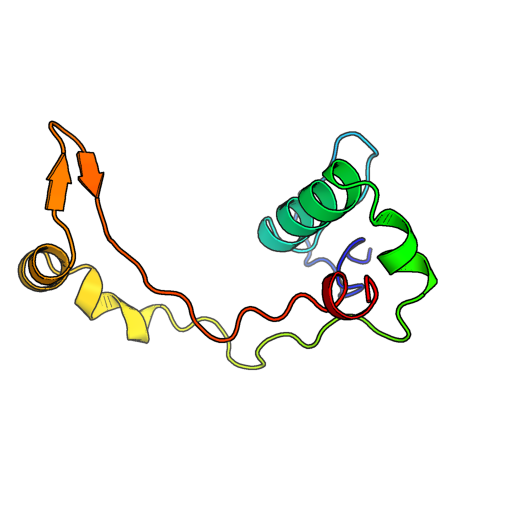78 100 TRP A CA 1
ATOM 784 C C . TRP A 1 100 ? -5.311 -10.369 -17.988 1.00 54.78 100 TRP A C 1
ATOM 786 O O . TRP A 1 100 ? -4.720 -10.989 -18.866 1.00 54.78 100 TRP A O 1
ATOM 796 N N . LEU A 1 101 ? -5.965 -10.986 -16.997 1.00 50.69 101 LEU A N 1
ATOM 797 C CA . LEU A 1 101 ? -6.088 -12.444 -16.855 1.00 50.69 101 LEU A CA 1
ATOM 798 C C . LEU A 1 101 ? -7.356 -13.024 -17.521 1.00 50.69 101 LEU A C 1
ATOM 800 O O . LEU A 1 101 ? -7.711 -14.169 -17.241 1.00 50.69 101 LEU A O 1
ATOM 804 N N . ILE A 1 102 ? -8.036 -12.252 -18.376 1.00 47.69 102 ILE A N 1
ATOM 805 C CA . ILE A 1 102 ? -9.215 -12.670 -19.161 1.00 47.69 102 ILE A CA 1
ATOM 806 C C . ILE A 1 102 ? -8.875 -12.789 -20.642 1.00 47.69 102 ILE A C 1
ATOM 808 O O . ILE A 1 102 ? -8.153 -11.903 -21.149 1.00 47.69 102 ILE A O 1
#

Sequence (102 aa):
MTCYHCQQPILAGTDIHDDAGHAYCCTACRAVAAIISAHHLDQYYTVRDRPAPRPDTAYDHSHWQAYDLPDIAAQYTYRDGENNEIHLYIDGLHCAACTWLI

Foldseek 3Di:
DAAPQQRHDADPPQDDADPVGGGHNDPVSVVVVVVCVVVVVCCCSVPDPHGDDDPPDDDDPVVCVVCVPPVNVVVAWDDDDVDIDGDDDDPDPDDPSVVVVD

Secondary structure (DSSP, 8-state):
-B-TTT-PBPPTT---B-TT--B-SSHHHHHHHHHHHHTT-TTHHHH-SSPPPPPSS---HHHHGGGGSHHHHTTTEEEETTEEEE---------TTGGG--

pLDDT: mean 86.27, std 10.76, range [47.69, 97.25]

Radius of gyration: 17.68 Å; chains: 1; bounding box: 37×30×44 Å